Protein AF-A0A9X2J0Q2-F1 (afdb_monomer_lite)

Radius of gyration: 19.7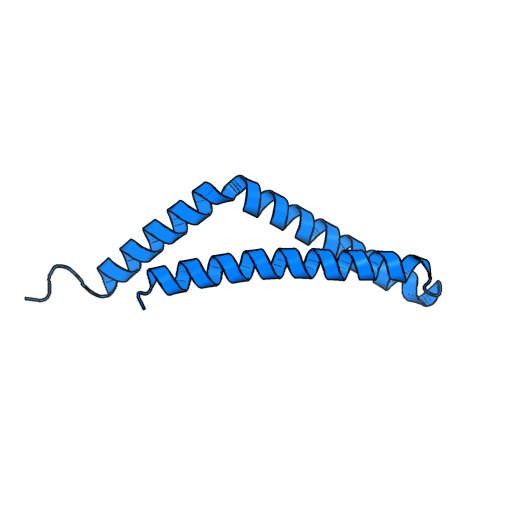7 Å; chains: 1; bounding box: 48×26×57 Å

Structure (mmCIF, N/CA/C/O backbone):
data_AF-A0A9X2J0Q2-F1
#
_entry.id   AF-A0A9X2J0Q2-F1
#
loop_
_atom_site.group_PDB
_atom_site.id
_atom_site.type_symbol
_atom_site.label_atom_id
_atom_site.label_alt_id
_atom_site.label_comp_id
_atom_site.label_asym_id
_atom_site.label_entity_id
_atom_site.label_seq_id
_atom_site.pdbx_PDB_ins_code
_atom_site.Cartn_x
_atom_site.Cartn_y
_atom_site.Cartn_z
_atom_site.occupancy
_atom_site.B_iso_or_equiv
_atom_site.auth_seq_id
_atom_site.auth_comp_id
_atom_site.auth_asym_id
_atom_site.auth_atom_id
_atom_site.pdbx_PDB_model_num
ATOM 1 N N . MET A 1 1 ? -5.160 -13.300 23.132 1.00 54.19 1 MET A N 1
ATOM 2 C CA . MET A 1 1 ? -5.060 -12.425 21.953 1.00 54.19 1 MET A CA 1
ATOM 3 C C . MET A 1 1 ? -6.473 -12.055 21.561 1.00 54.19 1 MET A C 1
ATOM 5 O O . MET A 1 1 ? -7.240 -12.961 21.244 1.00 54.19 1 MET A O 1
ATOM 9 N N . SER A 1 2 ? -6.851 -10.790 21.709 1.00 68.75 2 SER A N 1
ATOM 10 C CA . SER A 1 2 ? -8.208 -10.336 21.391 1.00 68.75 2 SER A CA 1
ATOM 11 C C . SER A 1 2 ? -8.393 -10.203 19.875 1.00 68.75 2 SER A C 1
ATOM 13 O O . SER A 1 2 ? -7.425 -10.114 19.113 1.00 68.75 2 SER A O 1
ATOM 15 N N . ALA A 1 3 ? -9.643 -10.194 19.410 1.00 63.69 3 ALA A N 1
ATOM 16 C CA . ALA A 1 3 ? -9.930 -9.947 17.999 1.00 63.69 3 ALA A CA 1
ATOM 17 C C . ALA A 1 3 ? -9.457 -8.550 17.548 1.00 63.69 3 ALA A C 1
ATOM 19 O O . ALA A 1 3 ? -8.960 -8.409 16.433 1.00 63.69 3 ALA A O 1
ATOM 20 N N . GLY A 1 4 ? -9.509 -7.546 18.431 1.00 61.47 4 GLY A N 1
ATOM 21 C CA . GLY A 1 4 ? -8.962 -6.210 18.169 1.00 61.47 4 GLY A CA 1
ATOM 22 C C . GLY A 1 4 ? -7.447 -6.208 17.944 1.00 61.47 4 GLY A C 1
ATOM 23 O O . GLY A 1 4 ? -6.959 -5.579 17.006 1.00 61.47 4 GLY A O 1
ATOM 24 N N . GLU A 1 5 ? -6.692 -6.998 18.717 1.00 70.38 5 GLU A N 1
ATOM 25 C CA . GLU A 1 5 ? -5.246 -7.166 18.505 1.00 70.38 5 GLU A CA 1
ATOM 26 C C . GLU A 1 5 ? -4.935 -7.820 17.149 1.00 70.38 5 GLU A C 1
ATOM 28 O O . GLU A 1 5 ? -3.958 -7.452 16.493 1.00 70.38 5 GLU A O 1
ATOM 33 N N . LEU A 1 6 ? -5.771 -8.762 16.695 1.00 71.06 6 LEU A N 1
ATOM 34 C CA . LEU A 1 6 ? -5.644 -9.376 15.369 1.00 71.06 6 LEU A CA 1
ATOM 35 C C . LEU A 1 6 ? -5.888 -8.368 14.242 1.00 71.06 6 LEU A C 1
ATOM 37 O O . LEU A 1 6 ? -5.111 -8.329 13.287 1.00 71.06 6 LEU A O 1
ATOM 41 N N . VAL A 1 7 ? -6.934 -7.547 14.355 1.00 68.69 7 VAL A N 1
ATOM 42 C CA . VAL A 1 7 ? -7.277 -6.526 13.353 1.00 68.69 7 VAL A CA 1
ATOM 43 C C . VAL A 1 7 ? -6.186 -5.455 13.277 1.00 68.69 7 VAL A C 1
ATOM 45 O O . VAL A 1 7 ? -5.687 -5.178 12.186 1.00 68.69 7 VAL A O 1
ATOM 48 N N . SER A 1 8 ? -5.735 -4.929 14.420 1.00 71.44 8 SER A N 1
ATOM 49 C CA . SER A 1 8 ? -4.646 -3.942 14.483 1.00 71.44 8 SER A CA 1
ATOM 50 C C . SER A 1 8 ? -3.339 -4.489 13.898 1.00 71.44 8 SER A C 1
ATOM 52 O O . SER A 1 8 ? -2.667 -3.824 13.104 1.00 71.44 8 SER A O 1
ATOM 54 N N . ARG A 1 9 ? -2.989 -5.743 14.221 1.00 75.12 9 ARG A N 1
ATOM 55 C CA . ARG A 1 9 ? -1.797 -6.398 13.668 1.00 75.12 9 ARG A CA 1
ATOM 56 C C . ARG A 1 9 ? -1.898 -6.562 12.154 1.00 75.12 9 ARG A C 1
ATOM 58 O O . ARG A 1 9 ? -0.943 -6.236 11.455 1.00 75.12 9 ARG A O 1
ATOM 65 N N . ASN A 1 10 ? -3.043 -7.013 11.646 1.00 75.19 10 ASN A N 1
ATOM 66 C CA . ASN A 1 10 ? -3.255 -7.192 10.211 1.00 75.19 10 ASN A CA 1
ATOM 67 C C . ASN A 1 10 ? -3.208 -5.856 9.455 1.00 75.19 10 ASN A C 1
ATOM 69 O O . ASN A 1 10 ? -2.583 -5.788 8.399 1.00 75.19 10 ASN A O 1
ATOM 73 N N . ALA A 1 11 ? -3.786 -4.785 10.006 1.00 70.69 11 ALA A N 1
ATOM 74 C CA . ALA A 1 11 ? -3.718 -3.448 9.414 1.00 70.69 11 ALA A CA 1
ATOM 75 C C . ALA A 1 11 ? -2.264 -2.955 9.288 1.00 70.69 11 ALA A C 1
ATOM 77 O O . ALA A 1 11 ? -1.837 -2.536 8.211 1.00 70.69 11 ALA A O 1
ATOM 78 N N . LYS A 1 12 ? -1.461 -3.106 10.350 1.00 72.19 12 LYS A N 1
ATOM 79 C CA . LYS A 1 12 ? -0.026 -2.772 10.330 1.00 72.19 12 LYS A CA 1
ATOM 80 C C . LYS A 1 12 ? 0.751 -3.616 9.319 1.00 72.19 12 LYS A C 1
ATOM 82 O O . LYS A 1 12 ? 1.610 -3.091 8.611 1.00 72.19 12 LYS A O 1
ATOM 87 N N . THR A 1 13 ? 0.436 -4.907 9.209 1.00 78.44 13 THR A N 1
ATOM 88 C CA . THR A 1 13 ? 1.030 -5.793 8.198 1.00 78.44 13 THR A CA 1
ATOM 89 C C . THR A 1 13 ? 0.699 -5.336 6.778 1.00 78.44 13 THR A C 1
ATOM 91 O O . THR A 1 13 ? 1.595 -5.314 5.939 1.00 78.44 13 THR A O 1
ATOM 94 N N . VAL A 1 14 ? -0.542 -4.923 6.505 1.00 75.44 14 VAL A N 1
ATOM 95 C CA . VAL A 1 14 ? -0.948 -4.413 5.185 1.00 75.44 14 VAL A CA 1
ATOM 96 C C . VAL A 1 14 ? -0.192 -3.132 4.835 1.00 75.44 14 VAL A C 1
ATOM 98 O O . VAL A 1 14 ? 0.368 -3.040 3.745 1.00 75.44 14 VAL A O 1
ATOM 101 N N . ILE A 1 15 ? -0.100 -2.178 5.765 1.00 75.69 15 ILE A N 1
ATOM 102 C CA . ILE A 1 15 ? 0.642 -0.925 5.552 1.00 75.69 15 ILE A CA 1
ATOM 103 C C . ILE A 1 15 ? 2.123 -1.216 5.266 1.00 75.69 15 ILE A C 1
ATOM 105 O O . ILE A 1 15 ? 2.693 -0.701 4.303 1.00 75.69 15 ILE A O 1
ATOM 109 N N . SER A 1 16 ? 2.743 -2.099 6.054 1.00 77.50 16 SER A N 1
ATOM 110 C CA . SER A 1 16 ? 4.140 -2.499 5.858 1.00 77.50 16 SER A CA 1
ATOM 111 C C . SER A 1 16 ? 4.365 -3.208 4.515 1.00 77.50 16 SER A C 1
ATOM 113 O O . SER A 1 16 ? 5.338 -2.910 3.819 1.00 77.50 16 SER A O 1
ATOM 115 N N . ALA A 1 17 ? 3.445 -4.086 4.105 1.00 77.56 17 ALA A N 1
ATOM 116 C CA . ALA A 1 17 ? 3.502 -4.771 2.816 1.00 77.56 17 ALA A CA 1
ATOM 117 C C . ALA A 1 17 ? 3.401 -3.792 1.635 1.00 77.56 17 ALA A C 1
ATOM 119 O O . ALA A 1 17 ? 4.157 -3.921 0.671 1.00 77.56 17 ALA A O 1
ATOM 120 N N . VAL A 1 18 ? 2.529 -2.780 1.723 1.00 76.31 18 VAL A N 1
ATOM 121 C CA . VAL A 1 18 ? 2.416 -1.717 0.709 1.00 76.31 18 VAL A CA 1
ATOM 122 C C . VAL A 1 18 ? 3.729 -0.940 0.591 1.00 76.31 18 VAL A C 1
ATOM 124 O O . VAL A 1 18 ? 4.236 -0.767 -0.517 1.00 76.31 18 VAL A O 1
ATOM 127 N N . GLY A 1 19 ? 4.332 -0.540 1.715 1.00 75.25 19 GLY A N 1
ATOM 128 C CA . GLY A 1 19 ? 5.636 0.132 1.716 1.00 75.25 19 GLY A CA 1
ATOM 129 C C . GLY A 1 19 ? 6.753 -0.721 1.100 1.00 75.25 19 GLY A C 1
ATOM 130 O O . GLY A 1 19 ? 7.545 -0.231 0.294 1.00 75.25 19 GLY A O 1
ATOM 131 N N . GLY A 1 20 ? 6.786 -2.019 1.419 1.00 76.44 20 GLY A N 1
ATOM 132 C CA . GLY A 1 20 ? 7.737 -2.969 0.837 1.00 76.44 20 GLY A CA 1
ATOM 133 C C . GLY A 1 20 ? 7.580 -3.122 -0.678 1.00 76.44 20 GLY A C 1
ATOM 134 O O . GLY A 1 20 ? 8.569 -3.065 -1.409 1.00 76.44 20 GLY A O 1
ATOM 135 N N . LEU A 1 21 ? 6.342 -3.250 -1.166 1.00 75.88 21 LEU A N 1
ATOM 136 C CA . LEU A 1 21 ? 6.045 -3.357 -2.596 1.00 75.88 21 LEU A CA 1
ATOM 137 C C . LEU A 1 21 ? 6.453 -2.101 -3.374 1.00 75.88 21 LEU A C 1
ATOM 139 O O . LEU A 1 21 ? 6.987 -2.220 -4.475 1.00 75.88 21 LEU A O 1
ATOM 143 N N . ILE A 1 22 ? 6.271 -0.909 -2.798 1.00 77.44 22 ILE A N 1
ATOM 144 C CA . ILE A 1 22 ? 6.738 0.347 -3.405 1.00 77.44 22 ILE A CA 1
ATOM 145 C C . ILE A 1 22 ? 8.256 0.323 -3.601 1.00 77.44 22 ILE A C 1
ATOM 147 O O . ILE A 1 22 ? 8.734 0.657 -4.683 1.00 77.44 22 ILE A O 1
ATOM 151 N N . ASN A 1 23 ? 9.015 -0.106 -2.591 1.00 77.44 23 ASN A N 1
ATOM 152 C CA . ASN A 1 23 ? 10.475 -0.174 -2.684 1.00 77.44 23 ASN A CA 1
ATOM 153 C C . ASN A 1 23 ? 10.939 -1.168 -3.755 1.00 77.44 23 ASN A C 1
ATOM 155 O O . ASN A 1 23 ? 11.840 -0.857 -4.534 1.00 77.44 23 ASN A O 1
ATOM 159 N N . VAL A 1 24 ? 10.299 -2.340 -3.828 1.00 79.56 24 VAL A N 1
ATOM 160 C CA . VAL A 1 24 ? 10.603 -3.345 -4.855 1.00 79.56 24 VAL A CA 1
ATOM 161 C C . VAL A 1 24 ? 10.295 -2.798 -6.246 1.00 79.56 24 VAL A C 1
ATOM 163 O O . VAL A 1 24 ? 11.167 -2.827 -7.107 1.00 79.56 24 VAL A O 1
ATOM 166 N N . LEU A 1 25 ? 9.106 -2.231 -6.463 1.00 74.38 25 LEU A N 1
ATOM 167 C CA . LEU A 1 25 ? 8.729 -1.680 -7.766 1.00 74.38 25 LEU A CA 1
ATOM 168 C C . LEU A 1 25 ? 9.595 -0.485 -8.174 1.00 74.38 25 LEU A C 1
ATOM 170 O O . LEU A 1 25 ? 9.892 -0.338 -9.356 1.00 74.38 25 LEU A O 1
ATOM 174 N N . ALA A 1 26 ? 10.042 0.341 -7.226 1.00 74.19 26 ALA A N 1
ATOM 175 C CA . ALA A 1 26 ? 10.952 1.447 -7.507 1.00 74.19 26 ALA A CA 1
ATOM 176 C C . ALA A 1 26 ? 12.319 0.933 -7.981 1.00 74.19 26 ALA A C 1
ATOM 178 O O . ALA A 1 26 ? 12.855 1.423 -8.976 1.00 74.19 26 ALA A O 1
ATOM 179 N N . ALA A 1 27 ? 12.857 -0.095 -7.316 1.00 77.00 27 ALA A N 1
ATOM 180 C CA . ALA A 1 27 ? 14.088 -0.755 -7.738 1.00 77.00 27 ALA A CA 1
ATOM 181 C C . ALA A 1 27 ? 13.920 -1.443 -9.102 1.00 77.00 27 ALA A C 1
ATOM 183 O O . ALA A 1 27 ? 14.769 -1.301 -9.979 1.00 77.00 27 ALA A O 1
ATOM 184 N N . THR A 1 28 ? 12.799 -2.134 -9.321 1.00 73.88 28 THR A N 1
ATOM 185 C CA . THR A 1 28 ? 12.469 -2.765 -10.603 1.00 73.88 28 THR A CA 1
ATOM 186 C C . THR A 1 28 ? 12.368 -1.735 -11.729 1.00 73.88 28 THR A C 1
ATOM 188 O O . THR A 1 28 ? 12.967 -1.937 -12.782 1.00 73.88 28 THR A O 1
ATOM 191 N N . ALA A 1 29 ? 11.686 -0.608 -11.514 1.00 72.44 29 ALA A N 1
ATOM 192 C CA . ALA A 1 29 ? 11.580 0.466 -12.500 1.00 72.44 29 ALA A CA 1
ATOM 193 C C . ALA A 1 29 ? 12.951 1.063 -12.870 1.00 72.44 29 ALA A C 1
ATOM 195 O O . ALA A 1 29 ? 13.209 1.328 -14.042 1.00 72.44 29 ALA A O 1
ATOM 196 N N . LEU A 1 30 ? 13.853 1.211 -11.893 1.00 76.50 30 LEU A N 1
ATOM 197 C CA . LEU A 1 30 ? 15.245 1.618 -12.120 1.00 76.50 30 LEU A CA 1
ATOM 198 C C . LEU A 1 30 ? 16.020 0.598 -12.964 1.00 76.50 30 LEU A C 1
ATOM 200 O O . LEU A 1 30 ? 16.746 0.979 -13.879 1.00 76.50 30 LEU A O 1
ATOM 204 N N . LEU A 1 31 ? 15.847 -0.696 -12.697 1.00 76.00 31 LEU A N 1
ATOM 205 C CA . LEU A 1 31 ? 16.509 -1.764 -13.451 1.00 76.00 31 LEU A CA 1
ATOM 206 C C . LEU A 1 31 ? 16.027 -1.838 -14.906 1.00 76.00 31 LEU A C 1
ATOM 208 O O . LEU A 1 31 ? 16.823 -2.124 -15.798 1.00 76.00 31 LEU A O 1
ATOM 212 N N . PHE A 1 32 ? 14.760 -1.502 -15.168 1.00 75.31 32 PHE A N 1
ATOM 213 C CA . PHE A 1 32 ? 14.224 -1.422 -16.530 1.00 75.31 32 PHE A CA 1
ATOM 214 C C . PHE A 1 32 ? 14.863 -0.323 -17.384 1.00 75.31 32 PHE A C 1
ATOM 216 O O . PHE A 1 32 ? 14.801 -0.405 -18.607 1.00 75.31 32 PHE A O 1
ATOM 223 N N . HIS A 1 33 ? 15.542 0.654 -16.778 1.00 70.56 33 HIS A N 1
ATOM 224 C CA . HIS A 1 33 ? 16.327 1.644 -17.518 1.00 70.56 33 HIS A CA 1
ATOM 225 C C . HIS A 1 33 ? 17.533 1.025 -18.247 1.00 70.56 33 HIS A C 1
ATOM 227 O O . HIS A 1 33 ? 18.029 1.588 -19.219 1.00 70.56 33 HIS A O 1
ATOM 233 N N . TYR A 1 34 ? 17.984 -0.146 -17.791 1.00 78.94 34 TYR A N 1
ATOM 234 C CA . TYR A 1 34 ? 19.078 -0.917 -18.383 1.00 78.94 34 TYR A CA 1
ATOM 235 C C . TYR A 1 34 ? 18.580 -2.129 -19.182 1.00 78.94 34 TYR A C 1
ATOM 237 O O . TYR A 1 34 ? 19.387 -2.926 -19.662 1.00 78.94 34 TYR A O 1
ATOM 245 N N . ALA A 1 35 ? 17.260 -2.301 -19.306 1.00 72.75 35 ALA A N 1
ATOM 246 C CA . ALA A 1 35 ? 16.671 -3.442 -19.987 1.00 72.75 35 ALA A CA 1
ATOM 247 C C . ALA A 1 35 ? 16.598 -3.226 -21.514 1.00 72.75 35 ALA A C 1
ATOM 249 O O . ALA A 1 35 ? 16.407 -2.097 -21.973 1.00 72.75 35 ALA A O 1
ATOM 250 N N . PRO A 1 36 ? 16.698 -4.303 -22.316 1.00 77.12 36 PRO A N 1
ATOM 251 C CA . PRO A 1 36 ? 16.471 -4.252 -23.759 1.00 77.12 36 PRO A CA 1
ATOM 252 C C . PRO A 1 36 ? 15.099 -3.664 -24.115 1.00 77.12 36 PRO A C 1
ATOM 254 O O . PRO A 1 36 ? 14.121 -3.871 -23.395 1.00 77.12 36 PRO A O 1
ATOM 257 N N . ALA A 1 37 ? 15.003 -2.991 -25.268 1.00 76.88 37 ALA A N 1
ATOM 258 C CA . ALA A 1 37 ? 13.782 -2.311 -25.720 1.00 76.88 37 ALA A CA 1
ATOM 259 C C . ALA A 1 37 ? 12.556 -3.241 -25.829 1.00 76.88 37 ALA A C 1
ATOM 261 O O . ALA A 1 37 ? 11.424 -2.812 -25.621 1.00 76.88 37 ALA A O 1
ATOM 262 N N . GLU A 1 38 ? 12.788 -4.529 -26.081 1.00 79.38 38 GLU A N 1
ATOM 263 C CA . GLU A 1 38 ? 11.778 -5.596 -26.113 1.00 79.38 38 GLU A CA 1
ATOM 264 C C . GLU A 1 38 ? 11.027 -5.752 -24.779 1.00 79.38 38 GLU A C 1
ATOM 266 O O . GLU A 1 38 ? 9.887 -6.211 -24.751 1.00 79.38 38 GLU A O 1
ATOM 271 N N . LEU A 1 39 ? 11.645 -5.337 -23.668 1.00 74.19 39 LEU A N 1
ATOM 272 C CA . LEU A 1 39 ? 11.085 -5.429 -22.322 1.00 74.19 39 LEU A CA 1
ATOM 273 C C . LEU A 1 39 ? 10.543 -4.089 -21.795 1.00 74.19 39 LEU A C 1
ATOM 275 O O . LEU A 1 39 ? 10.020 -4.037 -20.680 1.00 74.19 39 LEU A O 1
ATOM 279 N N . ALA A 1 40 ? 10.606 -3.011 -22.584 1.00 69.56 40 ALA A N 1
ATOM 280 C CA . ALA A 1 40 ? 10.173 -1.673 -22.169 1.00 69.56 40 ALA A CA 1
ATOM 281 C C . ALA A 1 40 ? 8.690 -1.619 -21.740 1.00 69.56 40 ALA A C 1
ATOM 283 O O . ALA A 1 40 ? 8.333 -0.872 -20.827 1.00 69.56 40 ALA A O 1
ATOM 284 N N . GLY A 1 41 ? 7.834 -2.461 -22.335 1.00 74.00 41 GLY A N 1
ATOM 285 C CA . GLY A 1 41 ? 6.422 -2.586 -21.951 1.00 74.00 41 GLY A CA 1
ATOM 286 C C . GLY A 1 41 ? 6.217 -3.071 -20.509 1.00 74.00 41 GLY A C 1
ATOM 287 O O . GLY A 1 41 ? 5.312 -2.598 -19.822 1.00 74.00 41 GLY A O 1
ATOM 288 N N . PHE A 1 42 ? 7.094 -3.945 -20.006 1.00 75.19 42 PHE A N 1
ATOM 289 C CA . PHE A 1 42 ? 7.060 -4.390 -18.608 1.00 75.19 42 PHE A CA 1
ATOM 290 C C . PHE A 1 42 ? 7.524 -3.289 -17.647 1.00 75.19 42 PHE A C 1
ATOM 292 O O . PHE A 1 42 ? 6.974 -3.161 -16.554 1.00 75.19 42 PHE A O 1
ATOM 299 N N . GLY A 1 43 ? 8.468 -2.444 -18.076 1.00 74.44 43 GLY A N 1
ATOM 300 C CA . GLY A 1 43 ? 8.880 -1.255 -17.327 1.00 74.44 43 GLY A CA 1
ATOM 301 C C . GLY A 1 43 ? 7.740 -0.249 -17.149 1.00 74.44 43 GLY A C 1
ATOM 302 O O . GLY A 1 43 ? 7.524 0.250 -16.045 1.00 74.44 43 GLY A O 1
ATOM 303 N N . ALA A 1 44 ? 6.948 -0.012 -18.199 1.00 76.88 44 ALA A N 1
ATOM 304 C CA . ALA A 1 44 ? 5.761 0.842 -18.118 1.00 76.88 44 ALA A CA 1
ATOM 305 C C . ALA A 1 44 ? 4.708 0.279 -17.146 1.00 76.88 44 ALA A C 1
ATOM 307 O O . ALA A 1 44 ? 4.195 1.015 -16.304 1.00 76.88 44 ALA A O 1
ATOM 308 N N . ALA A 1 45 ? 4.441 -1.031 -17.196 1.00 79.62 45 ALA A N 1
ATOM 309 C CA . ALA A 1 45 ? 3.523 -1.687 -16.264 1.00 79.62 45 ALA A CA 1
ATOM 310 C C . ALA A 1 45 ? 4.004 -1.595 -14.802 1.00 79.62 45 ALA A C 1
ATOM 312 O O . ALA A 1 45 ? 3.206 -1.314 -13.905 1.00 79.62 45 ALA A O 1
ATOM 313 N N . ALA A 1 46 ? 5.309 -1.767 -14.559 1.00 74.56 46 ALA A N 1
ATOM 314 C CA . ALA A 1 46 ? 5.906 -1.608 -13.234 1.00 74.56 46 ALA A CA 1
ATOM 315 C C . ALA A 1 46 ? 5.768 -0.169 -12.704 1.00 74.56 46 ALA A C 1
ATOM 317 O O . ALA A 1 46 ? 5.435 0.021 -11.535 1.00 74.56 46 ALA A O 1
ATOM 318 N N . LEU A 1 47 ? 5.951 0.842 -13.561 1.00 77.88 47 LEU A N 1
ATOM 319 C CA . LEU A 1 47 ? 5.735 2.250 -13.210 1.00 77.88 47 LEU A CA 1
ATOM 320 C C . LEU A 1 47 ? 4.265 2.554 -12.899 1.00 77.88 47 LEU A C 1
ATOM 322 O O . LEU A 1 47 ? 3.978 3.237 -11.920 1.00 77.88 47 LEU A O 1
ATOM 326 N N . THR A 1 48 ? 3.321 2.019 -13.677 1.00 81.44 48 THR A N 1
ATOM 327 C CA . THR A 1 48 ? 1.889 2.170 -13.376 1.00 81.44 48 THR A CA 1
ATOM 328 C C . THR A 1 48 ? 1.536 1.545 -12.026 1.00 81.44 48 THR A C 1
ATOM 330 O O . THR A 1 48 ? 0.859 2.176 -11.216 1.00 81.44 48 THR A O 1
ATOM 333 N N . ALA A 1 49 ? 2.031 0.337 -11.744 1.00 76.12 49 ALA A N 1
ATOM 334 C CA . ALA A 1 49 ? 1.834 -0.303 -10.446 1.00 76.12 49 ALA A CA 1
ATOM 335 C C . ALA A 1 49 ? 2.453 0.523 -9.301 1.00 76.12 49 ALA A C 1
ATOM 337 O O . ALA A 1 49 ? 1.833 0.671 -8.248 1.00 76.12 49 ALA A O 1
ATOM 338 N N . LEU A 1 50 ? 3.634 1.116 -9.519 1.00 78.69 50 LEU A N 1
ATOM 339 C CA . LEU A 1 50 ? 4.293 1.997 -8.555 1.00 78.69 50 LEU A CA 1
ATOM 340 C C . LEU A 1 50 ? 3.442 3.234 -8.234 1.00 78.69 50 LEU A C 1
ATOM 342 O O . LEU A 1 50 ? 3.285 3.574 -7.063 1.00 78.69 50 LEU A O 1
ATOM 346 N N . GLU A 1 51 ? 2.882 3.893 -9.248 1.00 80.69 51 GLU A N 1
ATOM 347 C CA . GLU A 1 51 ? 2.034 5.082 -9.078 1.00 80.69 51 GLU A CA 1
ATOM 348 C C . GLU A 1 51 ? 0.721 4.759 -8.348 1.00 80.69 51 GLU A C 1
ATOM 350 O O . GLU A 1 51 ? 0.303 5.499 -7.451 1.00 80.69 51 GLU A O 1
ATOM 355 N N . VAL A 1 52 ? 0.101 3.614 -8.655 1.00 81.88 52 VAL A N 1
ATOM 356 C CA . VAL A 1 52 ? -1.086 3.134 -7.930 1.00 81.88 52 VAL A CA 1
ATOM 357 C C . VAL A 1 52 ? -0.750 2.890 -6.460 1.00 81.88 52 VAL A C 1
ATOM 359 O O . VAL A 1 52 ? -1.447 3.398 -5.582 1.00 81.88 52 VAL A O 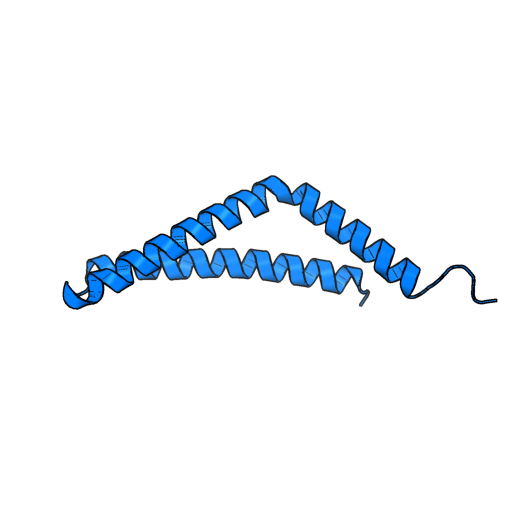1
ATOM 362 N N . LEU A 1 53 ? 0.341 2.176 -6.166 1.00 77.19 53 LEU A N 1
ATOM 363 C CA . LEU A 1 53 ? 0.743 1.917 -4.783 1.00 77.19 53 LEU A CA 1
ATOM 364 C C . LEU A 1 53 ? 1.143 3.193 -4.041 1.00 77.19 53 LEU A C 1
ATOM 366 O O . LEU A 1 53 ? 0.797 3.339 -2.871 1.00 77.19 53 LEU A O 1
ATOM 370 N N . ARG A 1 54 ? 1.810 4.146 -4.701 1.00 80.31 54 ARG A N 1
ATOM 371 C CA . ARG A 1 54 ? 2.077 5.473 -4.131 1.00 80.31 54 ARG A CA 1
ATOM 372 C C . ARG A 1 54 ? 0.790 6.200 -3.773 1.00 80.31 54 ARG A C 1
ATOM 374 O O . ARG A 1 54 ? 0.695 6.739 -2.673 1.00 80.31 54 ARG A O 1
ATOM 381 N N . SER A 1 55 ? -0.196 6.185 -4.664 1.00 82.50 55 SER A N 1
ATOM 382 C CA . SER A 1 55 ? -1.501 6.810 -4.431 1.00 82.50 55 SER A CA 1
ATOM 383 C C . SER A 1 55 ? -2.215 6.174 -3.237 1.00 82.50 55 SER A C 1
ATOM 385 O O . SER A 1 55 ? -2.681 6.883 -2.344 1.00 82.50 55 SER A O 1
ATOM 387 N N . VAL A 1 56 ? -2.221 4.840 -3.168 1.00 79.06 56 VAL A N 1
ATOM 388 C CA . VAL A 1 56 ? -2.767 4.087 -2.032 1.00 79.06 56 VAL A CA 1
ATOM 389 C C . VAL A 1 56 ? -2.018 4.419 -0.742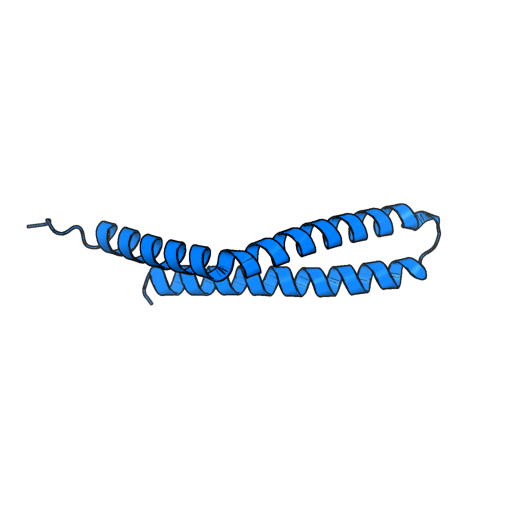 1.00 79.06 56 VAL A C 1
ATOM 391 O O . VAL A 1 56 ? -2.651 4.667 0.277 1.00 79.06 56 VAL A O 1
ATOM 394 N N . ASN A 1 57 ? -0.688 4.495 -0.774 1.00 79.69 57 ASN A N 1
ATOM 395 C CA . ASN A 1 57 ? 0.120 4.819 0.398 1.00 79.69 57 ASN A CA 1
ATOM 396 C C . ASN A 1 57 ? -0.145 6.240 0.914 1.00 79.69 57 ASN A C 1
ATOM 398 O O . ASN A 1 57 ? -0.314 6.437 2.112 1.00 79.69 57 ASN A O 1
ATOM 402 N N . VAL A 1 58 ? -0.245 7.229 0.020 1.00 84.75 58 VAL A N 1
ATOM 403 C CA . VAL A 1 58 ? -0.624 8.600 0.398 1.00 84.75 58 VAL A CA 1
ATOM 404 C C . VAL A 1 58 ? -2.014 8.624 1.025 1.00 84.75 58 VAL A C 1
ATOM 406 O O . VAL A 1 58 ? -2.220 9.315 2.022 1.00 84.75 58 VAL A O 1
ATOM 409 N N . TRP A 1 59 ? -2.966 7.879 0.463 1.00 85.06 59 TRP A N 1
ATOM 410 C CA . TRP A 1 59 ? -4.303 7.768 1.033 1.00 85.06 59 TRP A CA 1
ATOM 411 C C . TRP A 1 59 ? -4.275 7.114 2.420 1.00 85.06 59 TRP A C 1
ATOM 413 O O . TRP A 1 59 ? -4.863 7.671 3.342 1.00 85.06 59 TRP A O 1
ATOM 423 N N . LEU A 1 60 ? -3.552 6.004 2.597 1.00 78.00 60 LEU A N 1
ATOM 424 C CA . LEU A 1 60 ? -3.414 5.317 3.886 1.00 78.00 60 LEU A CA 1
ATOM 425 C C . LEU A 1 60 ? -2.841 6.247 4.956 1.00 78.00 60 LEU A C 1
ATOM 427 O O . LEU A 1 60 ? -3.437 6.378 6.016 1.00 78.00 60 LEU A O 1
ATOM 431 N N . VAL A 1 61 ? -1.744 6.948 4.656 1.00 80.31 61 VAL A N 1
ATOM 432 C CA . VAL A 1 61 ? -1.112 7.884 5.600 1.00 80.31 61 VAL A CA 1
ATOM 433 C C . VAL A 1 61 ? -2.050 9.041 5.946 1.00 80.31 61 VAL A C 1
ATOM 435 O O . VAL A 1 61 ? -2.201 9.394 7.109 1.00 80.31 61 VAL A O 1
ATOM 438 N N . LYS A 1 62 ? -2.732 9.630 4.955 1.00 82.12 62 LYS A N 1
ATOM 439 C CA . LYS A 1 62 ? -3.668 10.740 5.211 1.00 82.12 62 LYS A CA 1
ATOM 440 C C . LYS A 1 62 ? -4.888 10.327 6.030 1.00 82.12 62 LYS A C 1
ATOM 442 O O . LYS A 1 62 ? -5.466 11.173 6.705 1.00 82.12 62 LYS A O 1
ATOM 447 N N . ASN A 1 63 ? -5.298 9.068 5.930 1.00 82.38 63 A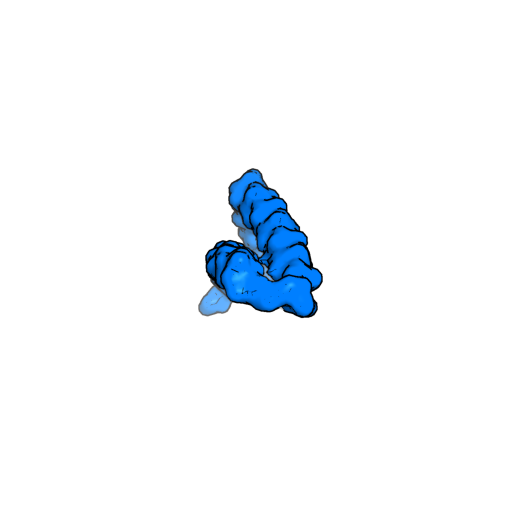SN A N 1
ATOM 448 C CA . ASN A 1 63 ? -6.477 8.543 6.607 1.00 82.38 63 ASN A CA 1
ATOM 449 C C . ASN A 1 63 ? -6.113 7.661 7.808 1.00 82.38 63 ASN A C 1
ATOM 451 O O . ASN A 1 63 ? -7.002 7.012 8.346 1.00 82.38 63 ASN A O 1
ATOM 455 N N . GLU A 1 64 ? -4.854 7.654 8.256 1.00 78.44 64 GLU A N 1
ATOM 456 C CA . GLU A 1 64 ? -4.394 6.846 9.392 1.00 78.44 64 GLU A CA 1
ATOM 457 C C . GLU A 1 64 ? -5.295 7.008 10.635 1.00 78.44 64 GLU A C 1
ATOM 459 O O . GLU A 1 64 ? -5.784 5.986 11.115 1.00 78.44 64 GLU A O 1
ATOM 464 N N . PRO A 1 65 ? -5.687 8.230 11.065 1.00 76.81 65 PRO A N 1
ATOM 465 C CA . PRO A 1 65 ? -6.581 8.387 12.218 1.00 76.81 65 PRO A CA 1
ATOM 466 C C . PRO A 1 65 ? -7.980 7.789 12.005 1.00 76.81 65 PRO A C 1
ATOM 468 O O . PRO A 1 65 ? -8.604 7.291 12.938 1.00 76.81 65 PRO A O 1
ATOM 471 N N . LEU A 1 66 ? -8.496 7.832 10.770 1.00 79.38 66 LEU A N 1
ATOM 472 C CA . LEU A 1 66 ? -9.794 7.238 10.427 1.00 79.38 66 LEU A CA 1
ATOM 473 C C . LEU A 1 66 ? -9.718 5.711 10.390 1.00 79.38 66 LEU A C 1
ATOM 475 O O . LEU A 1 66 ? -10.672 5.040 10.775 1.00 79.38 66 LEU A O 1
ATOM 479 N N . ILE A 1 67 ? -8.594 5.166 9.926 1.00 77.50 67 ILE A N 1
ATOM 480 C CA . ILE A 1 67 ? -8.342 3.726 9.907 1.00 77.50 67 ILE A CA 1
ATOM 481 C C . ILE A 1 67 ? -8.219 3.214 11.344 1.00 77.50 67 ILE A C 1
ATOM 483 O O . ILE A 1 67 ? -8.849 2.212 11.664 1.00 77.50 67 ILE A O 1
ATOM 487 N N 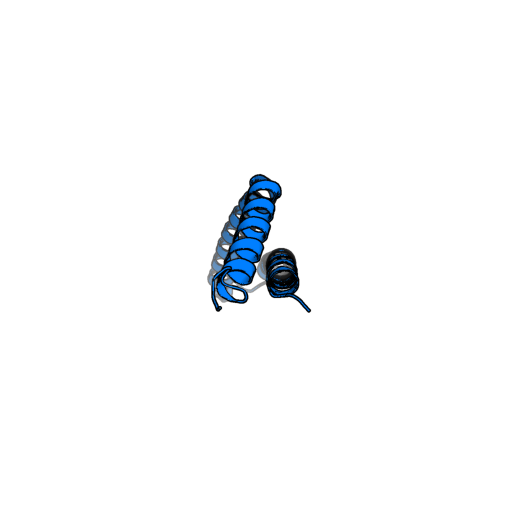. GLU A 1 68 ? -7.496 3.912 12.220 1.00 78.81 68 GLU A N 1
ATOM 488 C CA . GLU A 1 68 ? -7.421 3.574 13.648 1.00 78.81 68 GLU A CA 1
ATOM 489 C C . GLU A 1 68 ? -8.805 3.588 14.306 1.00 78.81 68 GLU A C 1
ATOM 491 O O . GLU A 1 68 ? -9.214 2.582 14.882 1.00 78.81 68 GLU A O 1
ATOM 496 N N . ALA A 1 69 ? -9.589 4.653 14.108 1.00 78.62 69 ALA A N 1
ATOM 497 C CA . ALA A 1 69 ? -10.950 4.732 14.640 1.00 78.62 69 ALA A CA 1
ATOM 498 C C . ALA A 1 69 ? -11.866 3.606 14.118 1.00 78.62 69 ALA A C 1
ATOM 500 O O . ALA A 1 69 ? -12.690 3.069 14.858 1.00 78.62 69 ALA A O 1
ATOM 501 N N . ALA A 1 70 ? -11.723 3.220 12.846 1.00 78.69 70 ALA A N 1
ATOM 502 C CA . ALA A 1 70 ? -12.471 2.107 12.266 1.00 78.69 70 ALA A CA 1
ATOM 503 C C . ALA A 1 70 ? -12.027 0.744 12.827 1.00 78.69 70 ALA A C 1
ATOM 505 O O . ALA A 1 70 ? -12.861 -0.147 12.999 1.00 78.69 70 ALA A O 1
ATOM 506 N N . VAL A 1 71 ? -10.734 0.574 13.118 1.00 79.56 71 VAL A N 1
ATOM 507 C CA . VAL A 1 71 ? -10.193 -0.625 13.772 1.00 79.56 71 VAL A CA 1
ATOM 508 C C . VAL A 1 71 ? -10.739 -0.750 15.191 1.00 79.56 71 VAL A C 1
ATOM 510 O O . VAL A 1 71 ? -11.191 -1.836 15.555 1.00 79.56 71 VAL A O 1
ATO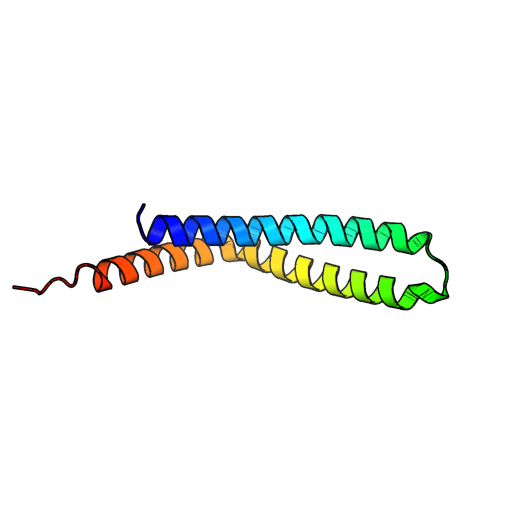M 513 N N . ASP A 1 72 ? -10.761 0.344 15.950 1.00 80.00 72 ASP A N 1
ATOM 514 C CA . ASP A 1 72 ? -11.279 0.365 17.319 1.00 80.00 72 ASP A CA 1
ATOM 515 C C . ASP A 1 72 ? -12.785 0.065 17.346 1.00 80.00 72 ASP A C 1
ATOM 517 O O . ASP A 1 72 ? -13.220 -0.856 18.037 1.00 80.00 72 ASP A O 1
ATOM 521 N N . ALA A 1 73 ? -13.576 0.732 16.497 1.00 79.88 73 ALA A N 1
ATOM 522 C CA . ALA A 1 73 ? -15.011 0.458 16.373 1.00 79.88 73 ALA A CA 1
ATOM 523 C C . ALA A 1 73 ? -15.298 -0.988 15.920 1.00 79.88 73 ALA A C 1
ATOM 525 O O . ALA A 1 73 ? -16.252 -1.625 16.371 1.00 79.88 73 ALA A O 1
ATOM 526 N N . GLY A 1 74 ? -14.464 -1.534 15.030 1.00 78.75 74 GLY A N 1
ATOM 527 C CA . GLY A 1 74 ? -14.545 -2.930 14.611 1.00 78.75 74 GLY A CA 1
ATOM 528 C C . GLY A 1 74 ? -14.223 -3.905 15.745 1.00 78.75 74 GLY A C 1
ATOM 529 O O . GLY A 1 74 ? -14.895 -4.928 15.882 1.00 78.75 74 GLY A O 1
ATOM 530 N N . ALA A 1 75 ? -13.228 -3.592 16.577 1.00 78.75 75 ALA A N 1
ATOM 531 C CA . ALA A 1 75 ? -12.882 -4.390 17.748 1.00 78.75 75 ALA A CA 1
ATOM 532 C C . ALA A 1 75 ? -14.027 -4.409 18.772 1.00 78.75 75 ALA A C 1
ATOM 534 O O . ALA A 1 75 ? -14.406 -5.490 19.225 1.00 78.75 75 ALA A O 1
ATOM 535 N N . GLU A 1 76 ? -14.624 -3.248 19.057 1.00 79.88 76 GLU A N 1
ATOM 536 C CA . GLU A 1 76 ? -15.793 -3.119 19.936 1.00 79.88 76 GLU A CA 1
ATOM 537 C C . GLU A 1 76 ? -16.996 -3.913 19.412 1.00 79.88 76 GLU A C 1
ATOM 539 O O . GLU A 1 76 ? -17.671 -4.607 20.174 1.00 79.88 76 GLU A O 1
ATOM 544 N N . LEU A 1 77 ? -17.250 -3.873 18.098 1.00 81.31 77 LEU A N 1
ATOM 545 C CA . LEU A 1 77 ? -18.316 -4.659 17.476 1.00 81.31 77 LEU A CA 1
ATOM 546 C C . LEU A 1 77 ? -18.079 -6.166 17.638 1.00 81.31 77 LEU A C 1
ATOM 548 O O . LEU A 1 77 ? -19.010 -6.904 17.963 1.00 81.31 77 LEU A O 1
ATOM 552 N N . ILE A 1 78 ? -16.849 -6.641 17.418 1.00 80.44 78 ILE A N 1
ATOM 553 C CA . ILE A 1 78 ? -16.529 -8.064 17.583 1.00 80.44 78 ILE A CA 1
ATOM 554 C C . ILE A 1 78 ? -16.694 -8.481 19.046 1.00 80.44 78 ILE A C 1
ATOM 556 O O . ILE A 1 78 ? -17.265 -9.540 19.307 1.00 80.44 78 ILE A O 1
ATOM 560 N N . GLU A 1 79 ? -16.250 -7.656 19.994 1.00 81.25 79 GLU A N 1
ATOM 561 C CA . GLU A 1 79 ? -16.437 -7.916 21.422 1.00 81.25 79 GLU A CA 1
ATOM 562 C C . GLU A 1 79 ? -17.927 -7.988 21.786 1.00 81.25 79 GLU A C 1
ATOM 564 O O . GLU A 1 79 ? -18.352 -8.931 22.453 1.00 81.25 79 GLU A O 1
ATOM 569 N N . ALA A 1 80 ? -18.748 -7.070 21.269 1.00 80.50 80 ALA A N 1
ATOM 570 C CA . ALA A 1 80 ? -20.194 -7.077 21.477 1.00 80.50 80 ALA A CA 1
ATOM 571 C C . ALA A 1 80 ? -20.883 -8.327 20.896 1.00 80.50 80 ALA A C 1
ATOM 573 O O . ALA A 1 80 ? -21.844 -8.827 21.480 1.00 80.50 80 ALA A O 1
ATOM 574 N N . ILE A 1 81 ? -20.394 -8.854 19.767 1.00 82.56 81 ILE A N 1
ATOM 575 C CA . ILE A 1 81 ? -20.898 -10.097 19.159 1.00 82.56 81 ILE A CA 1
ATOM 576 C C . ILE A 1 81 ? -20.448 -11.332 19.953 1.00 82.56 81 ILE A C 1
ATOM 578 O O . ILE A 1 81 ? -21.219 -12.278 20.100 1.00 82.56 81 ILE A O 1
ATOM 582 N N . GLN A 1 82 ? -19.209 -11.351 20.451 1.00 81.12 82 GLN A N 1
ATOM 583 C CA . GLN A 1 82 ? -18.654 -12.476 21.214 1.00 81.12 82 GLN A CA 1
ATOM 584 C C . GLN A 1 82 ? -19.201 -12.544 22.643 1.00 81.12 82 GLN A C 1
ATOM 586 O O . GLN A 1 82 ? -19.337 -13.634 23.204 1.00 81.12 82 GLN A O 1
ATOM 591 N N . HIS A 1 83 ? -19.524 -11.395 23.233 1.00 78.69 83 HIS A N 1
ATOM 592 C CA . HIS A 1 83 ? -20.098 -11.256 24.568 1.00 78.69 83 HIS A CA 1
ATOM 593 C C . HIS A 1 83 ? -21.395 -10.443 24.497 1.00 78.69 83 HIS A C 1
ATOM 595 O O . HIS A 1 83 ? -21.456 -9.317 25.005 1.00 78.69 83 HIS A O 1
ATOM 601 N N . PRO A 1 84 ? -22.454 -10.996 23.874 1.00 71.12 84 PRO A N 1
ATOM 602 C CA . PRO A 1 84 ? -23.729 -10.311 23.784 1.00 71.12 84 PRO A CA 1
ATOM 603 C C . PRO A 1 84 ? -24.245 -10.108 25.207 1.00 71.12 84 PRO A C 1
ATOM 605 O O . PRO A 1 84 ? -24.546 -11.070 25.918 1.00 71.12 84 PRO A O 1
ATOM 608 N N . ARG A 1 85 ? -24.309 -8.850 25.658 1.00 65.88 85 ARG A N 1
ATOM 609 C CA . ARG A 1 85 ? -24.902 -8.494 26.953 1.00 65.88 85 ARG A CA 1
ATOM 610 C C . ARG A 1 85 ? -26.376 -8.908 26.921 1.00 65.88 85 ARG A C 1
ATOM 612 O O . ARG A 1 85 ? -27.209 -8.159 26.422 1.00 65.88 85 ARG A O 1
ATOM 619 N N . GLY A 1 86 ? -26.677 -10.117 27.395 1.00 57.28 86 GLY A N 1
ATOM 620 C CA . GLY A 1 86 ? -28.035 -10.663 27.372 1.00 57.28 86 GLY A CA 1
ATOM 621 C C . GLY A 1 86 ? -28.197 -12.186 27.370 1.00 57.28 86 GLY A C 1
ATOM 622 O O . GLY A 1 86 ? -29.341 -12.627 27.388 1.00 57.28 86 GLY A O 1
ATOM 623 N N . ALA A 1 87 ? -27.140 -13.005 27.376 1.00 48.75 87 ALA A N 1
ATOM 624 C CA . ALA A 1 87 ? -27.303 -14.441 27.635 1.00 48.75 87 ALA A CA 1
ATOM 625 C C . ALA A 1 87 ? -27.406 -14.697 29.151 1.00 48.75 87 ALA A C 1
ATOM 627 O O . ALA A 1 87 ? -26.408 -14.978 29.816 1.00 48.75 87 ALA A O 1
ATOM 628 N N . ALA A 1 88 ? -28.614 -14.487 29.681 1.00 46.56 88 ALA A N 1
ATOM 629 C CA . ALA A 1 88 ? -29.072 -15.082 30.935 1.00 46.56 88 ALA A CA 1
ATOM 630 C C . ALA A 1 88 ? -29.306 -16.590 30.763 1.00 46.56 88 ALA A C 1
ATOM 632 O O . ALA A 1 88 ? -29.647 -17.001 29.628 1.00 46.56 88 ALA A O 1
#

Secondary structure (DSSP, 8-state):
--HHHHHHHHHHHHHHHHHHHHHHHHHHHHHGGGS-GGGHHHHHHHHHHHHHHHHHHHHHHHTHHHHHHHHHHHHHHHHHHHS-TT--

pLDDT: mean 75.55, std 6.78, range [46.56, 85.06]

Organism: NCBI:txid2951408

Sequence (88 aa):
MSAGELVSRNAKTVISAVGGLINVLAATALLFHYAPAELAGFGAAALTALEVLRSVNVWLVKNEPLIEAAVDAGAELIEAIQHPRGAA

Foldseek 3Di:
DAPLVVLVVVLVVVLVVLVVLLVVLVVVLVVLVVDPPVCVVVSVVSVVVNVVSVVVNVVCVVCVVVSVVVSVVVSVVVVCVVCVPDPD